Protein AF-A0A8H7AHP0-F1 (afdb_monomer)

Sequence (103 aa):
MYRTYPNIGGSVLLPLSPDNNYEPEVVICGGAAYPDLTSPTDPSDCRIKRLDKNSTWESDAMPGGRGMVEGILLPDGIVLWLNGARRGAEGFGNAATHPHSKH

Secondary structure (DSSP, 8-state):
-B-STTSPPEEEEPPP-GGGTT--EEEEE--BSSSSTTPPBP-EEEEEETT-TT---EEEE-SS--EEEEEEE-TTS-EEEEEEESS--TTTTTTSS------

pLDDT: mean 85.7, std 14.98, range [32.12, 95.56]

Solvent-accessible surface area (backbone atoms only — not comparable to full-atom values): 5812 Å² total; per-residue (Å²): 118,33,46,46,86,31,14,22,29,18,61,42,77,51,80,68,38,80,92,62,70,48,57,55,34,40,40,39,34,31,3,13,64,45,80,42,59,82,27,57,30,33,33,42,30,37,34,37,40,78,83,49,94,82,56,59,79,47,75,50,76,46,102,56,31,22,13,59,26,44,53,43,79,43,98,88,68,49,73,50,79,42,83,44,38,62,58,46,43,55,74,69,75,72,82,77,80,71,84,86,77,86,127

Nearest PDB structures (foldseek):
  6oes-assembly1_D  TM=5.532E-01  e=1.038E+00  Mus musculus
  6oet-assembly1_B  TM=4.922E-01  e=2.097E+00  Mus musculus
  6q84-assembly1_C  TM=2.449E-01  e=9.524E+00  Saccharomyces cerevisiae S288C

Organism: NCBI:txid364733

InterPro domains:
  IPR009880 Glyoxal oxidase, N-terminal [PF07250] (3-97)
  IPR037293 Galactose oxidase, central domain superfamily [G3DSA:2.130.10.80] (1-101)

Radius of gyration: 16.24 Å; Cα contacts (8 Å, |Δi|>4): 252; chains: 1; bounding box: 31×44×41 Å

Mean predicted aligned error: 6.96 Å

Foldseek 3Di:
DDQDAWQHWEKDWFDQDVVVPRQTKMKTAKGFPDHDQATFIAQKIWMWRVPDPPIDIDIDGHPAGWTPWYWDQDPVRDIDIDDGDRGGTHCPPVPVDDDDDDD

Structure (mmCIF, N/CA/C/O backbone):
data_AF-A0A8H7AHP0-F1
#
_entry.id  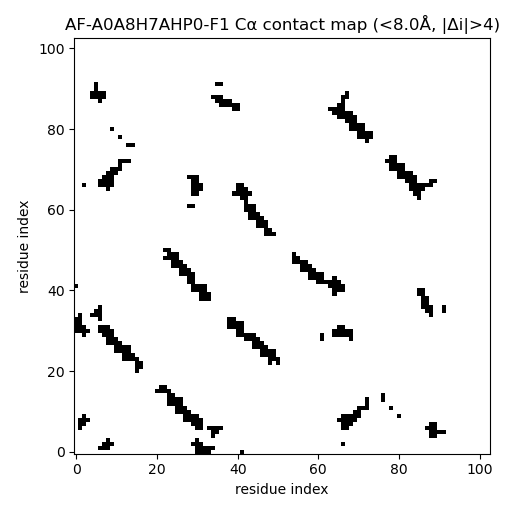 AF-A0A8H7AHP0-F1
#
loop_
_atom_site.group_PDB
_atom_site.id
_atom_site.type_symbol
_atom_site.label_atom_id
_atom_site.label_alt_id
_atom_site.label_comp_id
_atom_site.label_asym_id
_atom_site.label_entity_id
_atom_site.label_seq_id
_atom_site.pdbx_PDB_ins_code
_atom_site.Cartn_x
_atom_site.Cartn_y
_atom_site.Cartn_z
_atom_site.occupancy
_atom_site.B_iso_or_equiv
_atom_site.auth_seq_id
_atom_site.auth_comp_id
_atom_site.auth_asym_id
_atom_site.auth_atom_id
_atom_site.pdbx_PDB_model_num
ATOM 1 N N . MET A 1 1 ? 12.843 3.306 -1.665 1.00 74.06 1 MET A N 1
ATOM 2 C CA . MET A 1 1 ? 11.484 3.095 -2.196 1.00 74.06 1 MET A CA 1
ATOM 3 C C . MET A 1 1 ? 10.829 4.459 -2.332 1.00 74.06 1 MET A C 1
ATOM 5 O O . MET A 1 1 ? 10.792 5.194 -1.351 1.00 74.06 1 MET A O 1
ATOM 9 N N . TYR A 1 2 ? 10.391 4.816 -3.533 1.00 86.88 2 TYR A N 1
ATOM 10 C CA . TYR A 1 2 ? 9.638 6.029 -3.837 1.00 86.88 2 TYR A CA 1
ATOM 11 C C . TYR A 1 2 ? 8.189 5.627 -4.077 1.00 86.88 2 TYR A C 1
ATOM 13 O O . TYR A 1 2 ? 7.911 4.770 -4.910 1.00 86.88 2 TYR A O 1
ATOM 21 N N . ARG A 1 3 ? 7.284 6.227 -3.307 1.00 89.00 3 ARG A N 1
ATOM 22 C CA . ARG A 1 3 ? 5.836 5.97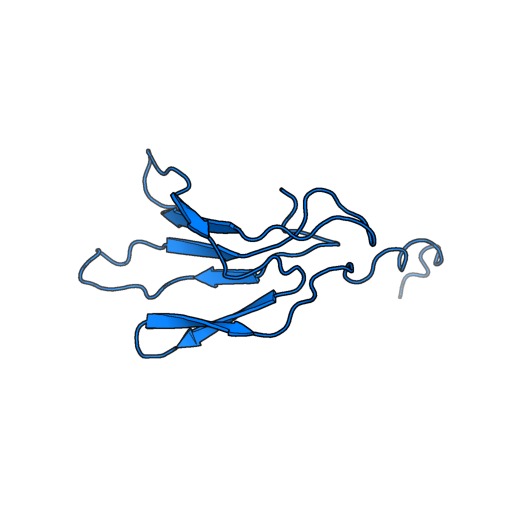1 -3.377 1.00 89.00 3 ARG A CA 1
ATOM 23 C C . ARG A 1 3 ? 5.037 7.248 -3.607 1.00 89.00 3 ARG A C 1
ATOM 25 O O . ARG A 1 3 ? 3.824 7.267 -3.455 1.00 89.00 3 ARG A O 1
ATOM 32 N N . THR A 1 4 ? 5.736 8.323 -3.935 1.00 87.69 4 THR A N 1
ATOM 33 C CA . THR A 1 4 ? 5.196 9.638 -4.264 1.00 87.69 4 THR A CA 1
ATOM 34 C C . THR A 1 4 ? 5.542 9.959 -5.714 1.00 87.69 4 THR A C 1
ATOM 36 O O . THR A 1 4 ? 6.214 9.168 -6.383 1.00 87.69 4 THR A O 1
ATOM 39 N N . TYR A 1 5 ? 5.071 11.105 -6.210 1.00 86.31 5 TYR A N 1
ATOM 40 C CA . TYR A 1 5 ? 5.343 11.545 -7.576 1.00 86.31 5 TYR A CA 1
ATOM 41 C C . TYR A 1 5 ? 6.820 11.329 -7.969 1.00 86.31 5 TYR A C 1
ATOM 43 O O . TYR A 1 5 ? 7.719 11.702 -7.205 1.00 86.31 5 TYR A O 1
ATOM 51 N N . PRO A 1 6 ? 7.086 10.764 -9.157 1.00 87.62 6 PRO A N 1
ATOM 52 C CA . PRO A 1 6 ? 6.138 10.408 -10.218 1.00 87.62 6 PRO A CA 1
ATOM 53 C C . PRO A 1 6 ? 5.722 8.922 -10.193 1.00 87.62 6 PRO A C 1
ATOM 55 O O . PRO A 1 6 ? 4.796 8.523 -10.889 1.00 87.62 6 PRO A O 1
ATOM 58 N N . ASN A 1 7 ? 6.392 8.076 -9.407 1.00 90.94 7 ASN A N 1
ATOM 59 C CA . ASN A 1 7 ? 6.092 6.649 -9.293 1.00 90.94 7 ASN A CA 1
ATOM 60 C C . ASN A 1 7 ? 5.308 6.404 -7.999 1.00 90.94 7 ASN A C 1
ATOM 62 O O . ASN A 1 7 ? 5.843 5.894 -7.013 1.00 90.94 7 ASN A O 1
ATOM 66 N N . ILE A 1 8 ? 4.045 6.824 -7.994 1.00 89.94 8 ILE A N 1
ATOM 67 C CA . ILE A 1 8 ? 3.199 6.760 -6.803 1.00 89.94 8 ILE A CA 1
ATOM 68 C C . ILE A 1 8 ? 2.892 5.306 -6.404 1.00 89.94 8 ILE A C 1
ATOM 70 O O . ILE A 1 8 ? 2.758 4.425 -7.259 1.00 89.94 8 ILE A O 1
ATOM 74 N N . GLY A 1 9 ? 2.796 5.055 -5.101 1.00 92.75 9 GLY A N 1
ATOM 75 C CA . GLY A 1 9 ? 2.190 3.848 -4.540 1.00 92.75 9 GLY A CA 1
ATOM 76 C C . GLY A 1 9 ? 0.765 4.143 -4.071 1.00 92.75 9 GLY A C 1
ATOM 77 O O . GLY A 1 9 ? 0.450 5.279 -3.722 1.00 92.75 9 GLY A O 1
ATOM 78 N N . GLY A 1 10 ? -0.096 3.133 -4.046 1.00 93.75 10 GLY A N 1
ATOM 79 C CA . GLY A 1 10 ? -1.462 3.278 -3.545 1.00 93.75 10 GLY A CA 1
ATOM 80 C C . GLY A 1 10 ? -1.483 3.271 -2.022 1.00 93.75 10 GLY A C 1
ATOM 81 O O . GLY A 1 10 ? -0.715 2.534 -1.410 1.00 93.75 10 GLY A O 1
ATOM 82 N N . SER A 1 11 ? -2.358 4.060 -1.400 1.00 94.44 11 SER A N 1
ATOM 83 C CA . SER A 1 11 ? -2.525 4.076 0.055 1.00 94.44 11 SER A CA 1
ATOM 84 C C . SER A 1 11 ? -3.989 3.981 0.463 1.00 94.44 11 SER A C 1
ATOM 86 O O . SER A 1 11 ? -4.870 4.511 -0.211 1.00 94.44 11 SER A O 1
ATOM 88 N N . VAL A 1 12 ? -4.248 3.286 1.571 1.00 95.56 12 VAL A N 1
ATOM 89 C CA . VAL A 1 12 ? -5.590 3.104 2.134 1.00 95.56 12 VAL A CA 1
ATOM 90 C C . VAL A 1 12 ? -5.513 3.195 3.657 1.00 95.56 12 VAL A C 1
ATOM 92 O O . VAL A 1 12 ? -4.607 2.642 4.279 1.00 95.56 12 VAL A O 1
ATOM 95 N N . LEU A 1 13 ? -6.470 3.900 4.264 1.00 95.19 13 LEU A N 1
ATOM 96 C CA . LEU A 1 13 ? -6.726 3.825 5.702 1.00 95.19 13 LEU A CA 1
ATOM 97 C C . LEU A 1 13 ? -7.599 2.595 5.965 1.00 95.19 13 LEU A C 1
ATOM 99 O O . LEU A 1 13 ? -8.682 2.484 5.392 1.00 95.19 13 LEU A O 1
ATOM 103 N N . LEU A 1 14 ? -7.126 1.677 6.803 1.00 93.75 14 LEU A N 1
ATOM 104 C CA . LEU A 1 14 ? -7.854 0.460 7.154 1.00 93.75 14 LEU A CA 1
ATOM 105 C C . LEU A 1 14 ? -9.050 0.756 8.078 1.00 93.75 14 LEU A C 1
ATOM 107 O O . LEU A 1 14 ? -9.101 1.830 8.689 1.00 93.75 14 LEU A O 1
ATOM 111 N N . PRO A 1 15 ? -10.029 -0.168 8.181 1.00 93.44 15 PRO A N 1
ATOM 112 C CA . PRO A 1 15 ? -11.219 0.041 8.993 1.00 93.44 15 PRO A CA 1
ATOM 113 C C . PRO A 1 15 ? -10.876 0.379 10.443 1.00 93.44 15 PRO A C 1
ATOM 115 O O . PRO A 1 15 ? -10.084 -0.307 11.089 1.00 93.44 15 PRO A O 1
ATOM 118 N N . LEU A 1 16 ? -11.529 1.410 10.973 1.00 92.94 16 LEU A N 1
ATOM 119 C CA . LEU A 1 16 ? -11.461 1.727 12.393 1.00 92.94 16 LEU A CA 1
ATOM 120 C C . LEU A 1 16 ? -12.492 0.864 13.124 1.00 92.94 16 LEU A C 1
ATOM 122 O O . LEU A 1 16 ? -13.685 0.958 12.831 1.00 92.94 16 LEU A O 1
ATOM 126 N N . SER A 1 17 ? -12.040 0.036 14.066 1.00 90.12 17 SER A N 1
ATOM 127 C CA . SER A 1 17 ? -12.911 -0.861 14.828 1.00 90.12 17 SER A CA 1
ATOM 128 C C . SER A 1 17 ? -12.936 -0.479 16.312 1.00 90.12 17 SER A C 1
ATOM 130 O O . SER A 1 17 ? -11.900 -0.134 16.877 1.00 90.12 17 SER A O 1
ATOM 132 N N . PRO A 1 18 ? -14.077 -0.580 17.014 1.00 92.56 18 PRO A N 1
ATOM 133 C CA . PRO A 1 18 ? -14.073 -0.502 18.474 1.00 92.56 18 PRO A CA 1
ATOM 134 C C . PRO A 1 18 ? -13.190 -1.584 19.122 1.00 92.56 18 PRO A C 1
ATOM 136 O O . PRO A 1 18 ? -12.632 -1.336 20.189 1.00 92.56 18 PRO A O 1
ATOM 139 N N . ASP A 1 19 ? -12.999 -2.737 18.471 1.00 92.12 19 ASP A N 1
ATOM 140 C CA . ASP A 1 19 ? -12.213 -3.860 19.008 1.00 92.12 19 ASP A CA 1
ATOM 141 C C . ASP A 1 19 ? -10.724 -3.524 19.170 1.00 92.12 19 ASP A C 1
ATOM 143 O O . ASP A 1 19 ? -10.054 -4.065 20.048 1.00 92.12 19 ASP A O 1
ATOM 147 N N . ASN A 1 20 ? -10.205 -2.610 18.342 1.00 88.44 20 ASN A N 1
ATOM 148 C CA . ASN A 1 20 ? -8.835 -2.101 18.427 1.00 88.44 20 ASN A CA 1
ATOM 149 C C . ASN A 1 20 ? -8.779 -0.646 18.917 1.00 88.44 20 ASN A C 1
ATOM 151 O O . ASN A 1 20 ? -7.798 0.052 18.665 1.00 88.44 20 ASN A O 1
ATOM 155 N N . ASN A 1 21 ? -9.828 -0.180 19.606 1.00 92.31 21 ASN A N 1
ATOM 156 C CA . ASN A 1 21 ? -9.940 1.193 20.100 1.00 92.31 21 ASN A CA 1
ATOM 157 C C . ASN A 1 21 ? -9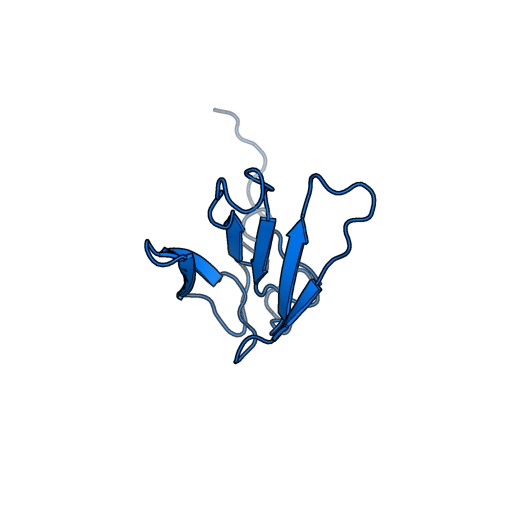.747 2.253 18.993 1.00 92.31 21 ASN A C 1
ATOM 159 O O . ASN A 1 21 ? -9.147 3.304 19.221 1.00 92.31 21 ASN A O 1
ATOM 163 N N . TYR A 1 22 ? -10.254 1.970 17.789 1.00 92.25 22 TYR A N 1
ATOM 164 C CA . TYR A 1 22 ? -10.171 2.834 16.610 1.00 92.25 22 TYR A CA 1
ATOM 165 C C . TYR A 1 22 ? -8.731 3.229 16.242 1.00 92.25 22 TYR A C 1
ATOM 167 O O . TYR A 1 22 ? -8.490 4.334 15.751 1.00 92.25 22 TYR A O 1
ATOM 175 N N . GLU A 1 23 ? -7.761 2.344 16.491 1.00 93.00 23 GLU A N 1
ATOM 176 C CA . GLU A 1 23 ? -6.363 2.568 16.130 1.00 93.00 23 GLU A CA 1
ATOM 177 C C . GLU A 1 23 ? -6.225 2.706 14.599 1.00 93.00 23 GLU A C 1
ATOM 179 O O . GLU A 1 23 ? -6.561 1.768 13.869 1.00 93.00 23 GLU A O 1
ATOM 184 N N . PRO A 1 24 ? -5.746 3.856 14.080 1.00 93.81 24 PRO A N 1
ATOM 185 C CA . PRO A 1 24 ? -5.635 4.073 12.650 1.00 93.81 24 PRO A CA 1
ATOM 186 C C . PRO A 1 24 ? -4.397 3.371 12.106 1.00 93.81 24 PRO A C 1
ATOM 188 O O . PRO A 1 24 ? -3.258 3.640 12.511 1.00 93.81 24 PRO A O 1
ATOM 191 N N . GLU A 1 25 ? -4.635 2.523 11.118 1.00 93.62 25 GLU A N 1
ATOM 192 C CA . GLU A 1 25 ? -3.600 1.807 10.399 1.00 93.62 25 GLU A CA 1
ATOM 193 C C . GLU A 1 25 ? -3.663 2.159 8.915 1.00 93.62 25 GLU A C 1
ATOM 195 O O . GLU A 1 25 ? -4.724 2.115 8.291 1.00 93.62 25 GLU A O 1
ATOM 200 N N . VAL A 1 26 ? -2.521 2.538 8.350 1.00 94.44 26 VAL A N 1
ATOM 201 C CA . VAL A 1 26 ? -2.406 2.893 6.935 1.00 94.44 26 VAL A CA 1
ATOM 202 C C . VAL A 1 26 ? -1.592 1.828 6.234 1.00 94.44 26 VAL A C 1
ATOM 204 O O . VAL A 1 26 ? -0.491 1.502 6.674 1.00 94.44 26 VAL A O 1
ATOM 207 N N . VAL A 1 27 ? -2.125 1.334 5.124 1.00 94.38 27 VAL A N 1
ATOM 208 C CA . VAL A 1 27 ? -1.439 0.434 4.205 1.00 94.38 27 VAL A CA 1
ATOM 209 C C . VAL A 1 27 ? -0.996 1.212 2.973 1.00 94.38 27 VAL A C 1
ATOM 211 O O . VAL A 1 27 ? -1.733 2.062 2.469 1.00 94.38 27 VAL A O 1
ATOM 214 N N . ILE A 1 28 ? 0.223 0.961 2.507 1.00 94.25 28 ILE A N 1
ATOM 215 C CA . ILE A 1 28 ? 0.782 1.570 1.306 1.00 94.25 28 ILE A CA 1
ATOM 216 C C . ILE A 1 28 ? 1.419 0.473 0.453 1.00 94.25 28 ILE A C 1
ATOM 218 O O . ILE A 1 28 ? 2.366 -0.181 0.887 1.00 94.25 28 ILE A O 1
ATOM 222 N N . CYS A 1 29 ? 0.966 0.354 -0.788 1.00 94.31 29 CYS A N 1
ATOM 223 C CA . CYS A 1 29 ? 1.394 -0.663 -1.740 1.00 94.31 29 CYS A CA 1
ATOM 224 C C . CYS A 1 29 ? 2.100 -0.065 -2.946 1.00 94.31 29 CYS A C 1
ATOM 226 O O . CYS A 1 29 ? 1.658 0.935 -3.514 1.00 94.31 29 CYS A O 1
ATOM 228 N N . GLY A 1 30 ? 3.143 -0.746 -3.405 1.00 94.56 30 GLY A N 1
ATOM 229 C CA . GLY A 1 30 ? 3.765 -0.440 -4.681 1.00 94.56 30 GLY A CA 1
ATOM 230 C C . GLY A 1 30 ? 4.486 0.908 -4.720 1.00 94.56 30 GLY A C 1
ATOM 231 O O . GLY A 1 30 ? 4.768 1.528 -3.696 1.00 94.56 30 GLY A O 1
ATOM 232 N N . GLY A 1 31 ? 4.821 1.348 -5.928 1.00 93.94 31 GLY A N 1
ATOM 233 C CA . GLY A 1 31 ? 5.747 2.450 -6.189 1.00 93.94 31 GLY A CA 1
ATOM 234 C C . GLY A 1 31 ? 6.948 1.964 -6.997 1.00 93.94 31 GLY A C 1
ATOM 235 O O . GLY A 1 31 ? 6.850 0.977 -7.733 1.00 93.94 31 GLY A O 1
ATOM 236 N N . ALA A 1 32 ? 8.084 2.650 -6.880 1.00 93.50 32 ALA A N 1
ATOM 237 C CA . ALA A 1 32 ? 9.305 2.289 -7.596 1.00 93.50 32 ALA A CA 1
ATOM 238 C C . ALA A 1 32 ? 10.590 2.538 -6.795 1.00 93.50 32 ALA A C 1
ATOM 240 O O . ALA A 1 32 ? 10.600 3.173 -5.740 1.00 93.50 32 ALA A O 1
ATOM 241 N N . ALA A 1 33 ? 11.715 2.038 -7.302 1.00 92.12 33 ALA A N 1
ATOM 242 C CA . ALA A 1 33 ? 13.007 2.183 -6.633 1.00 92.12 33 ALA A CA 1
ATOM 243 C C . ALA A 1 33 ? 13.517 3.639 -6.598 1.00 92.12 33 ALA A C 1
ATOM 245 O O . ALA A 1 33 ? 14.185 4.023 -5.636 1.00 92.12 33 ALA A O 1
ATOM 246 N N . T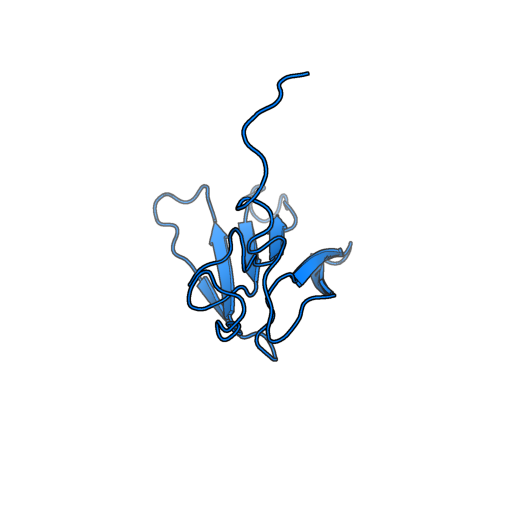YR A 1 34 ? 13.195 4.438 -7.620 1.00 89.88 34 TYR A N 1
ATOM 247 C CA . TYR A 1 34 ? 13.637 5.826 -7.819 1.00 89.88 34 TYR A CA 1
ATOM 248 C C . TYR A 1 34 ? 12.654 6.600 -8.726 1.00 89.88 34 TYR A C 1
ATOM 250 O O . TYR A 1 34 ? 11.916 5.960 -9.467 1.00 89.88 34 TYR A O 1
ATOM 258 N N . PRO A 1 35 ? 12.618 7.947 -8.690 1.00 88.50 35 PRO A N 1
ATOM 259 C CA . PRO A 1 35 ? 11.651 8.741 -9.450 1.00 88.50 35 PRO A CA 1
ATOM 260 C C . PRO A 1 35 ? 12.045 8.845 -10.932 1.00 88.50 35 PRO A C 1
ATOM 262 O O . PRO A 1 35 ? 12.836 9.711 -11.298 1.00 88.50 35 PRO A O 1
ATOM 265 N N . ASP A 1 36 ? 11.520 7.958 -11.779 1.00 87.50 36 ASP A N 1
ATOM 266 C CA . ASP A 1 36 ? 11.799 7.931 -13.221 1.00 87.50 36 ASP A CA 1
ATOM 267 C C . ASP A 1 36 ? 10.827 7.021 -14.004 1.00 87.50 36 ASP A C 1
ATOM 269 O O . ASP A 1 36 ? 10.257 6.066 -13.470 1.00 87.50 36 ASP A O 1
ATOM 273 N N . LEU A 1 37 ? 10.704 7.249 -15.316 1.00 86.69 37 LEU A N 1
ATOM 274 C CA . LEU A 1 37 ? 9.936 6.397 -16.241 1.00 86.69 37 LEU A CA 1
ATOM 275 C C . LEU A 1 37 ? 10.459 4.954 -16.326 1.00 86.69 37 LEU A C 1
ATOM 277 O O . LEU A 1 37 ? 9.692 4.020 -16.577 1.00 86.69 37 LEU A O 1
ATOM 281 N N . THR A 1 38 ? 11.769 4.760 -16.173 1.00 89.81 38 THR A N 1
ATOM 282 C CA . THR A 1 38 ? 12.432 3.456 -16.302 1.00 89.81 38 THR A CA 1
ATOM 283 C C . THR A 1 38 ? 12.573 2.712 -14.986 1.00 89.81 38 THR A C 1
ATOM 285 O O . THR A 1 38 ? 13.053 1.577 -14.994 1.00 89.81 38 THR A O 1
ATOM 288 N N . SER A 1 39 ? 12.151 3.324 -13.877 1.00 90.56 39 SER A N 1
ATOM 289 C CA . SER A 1 39 ? 12.340 2.739 -12.561 1.00 90.56 39 SER A CA 1
ATOM 290 C C . SER A 1 39 ? 11.613 1.399 -12.432 1.00 90.56 39 SER A C 1
ATOM 292 O O . SER A 1 39 ? 10.445 1.292 -12.827 1.00 90.56 39 SER A O 1
ATOM 294 N N . PRO A 1 40 ? 12.278 0.357 -11.902 1.00 93.19 40 PRO A N 1
ATOM 295 C CA . PRO A 1 40 ? 11.608 -0.894 -11.612 1.00 93.19 40 PRO A CA 1
ATOM 296 C C . PRO A 1 40 ? 10.568 -0.666 -10.517 1.00 93.19 40 PRO A C 1
ATOM 298 O O . PRO A 1 40 ? 10.846 -0.056 -9.480 1.00 93.19 40 PRO A O 1
ATOM 301 N N . THR A 1 41 ? 9.365 -1.176 -10.756 1.00 93.44 41 THR A N 1
ATOM 302 C CA . THR A 1 41 ? 8.285 -1.134 -9.774 1.00 93.44 41 THR A CA 1
ATOM 303 C C . THR A 1 41 ? 8.552 -2.092 -8.633 1.00 93.44 41 THR A C 1
ATOM 305 O O . THR A 1 41 ? 9.040 -3.202 -8.856 1.00 93.44 41 THR A O 1
ATOM 308 N N . ASP A 1 42 ? 8.163 -1.697 -7.434 1.00 92.38 42 ASP A N 1
ATOM 309 C CA . ASP A 1 42 ? 8.444 -2.448 -6.219 1.00 92.38 42 ASP A CA 1
ATOM 310 C C . ASP A 1 42 ? 7.201 -3.269 -5.798 1.00 92.38 42 ASP A C 1
ATOM 312 O O . ASP A 1 42 ? 6.090 -2.734 -5.775 1.00 92.38 42 ASP A O 1
ATOM 316 N N . PRO A 1 43 ? 7.347 -4.586 -5.555 1.00 93.06 43 PRO A N 1
ATOM 317 C CA . PRO A 1 43 ? 6.267 -5.486 -5.160 1.00 93.06 43 PRO A CA 1
ATOM 318 C C . PRO A 1 43 ? 6.019 -5.513 -3.643 1.00 93.06 43 PRO A C 1
ATOM 320 O O . PRO A 1 43 ? 5.629 -6.555 -3.129 1.00 93.06 43 PRO A O 1
ATOM 323 N N . SER A 1 44 ? 6.267 -4.432 -2.906 1.00 92.62 44 SER A N 1
ATOM 324 C CA . SER A 1 44 ? 6.023 -4.392 -1.460 1.00 92.62 44 SER A CA 1
ATOM 325 C C . SER A 1 44 ? 4.688 -3.757 -1.089 1.00 92.62 44 SER A C 1
ATOM 327 O O . SER A 1 44 ? 4.250 -2.759 -1.668 1.00 92.62 44 SER A O 1
ATOM 329 N N . ASP A 1 45 ? 4.090 -4.330 -0.058 1.00 92.44 45 ASP A N 1
ATOM 330 C CA . ASP A 1 45 ? 3.042 -3.743 0.758 1.00 92.44 45 ASP A CA 1
ATOM 331 C C . ASP A 1 45 ? 3.677 -3.338 2.100 1.00 92.44 45 ASP A C 1
ATOM 333 O O . ASP A 1 45 ? 4.500 -4.075 2.641 1.00 92.44 45 ASP A O 1
ATOM 337 N N . CYS A 1 46 ? 3.392 -2.146 2.622 1.00 92.62 46 CYS A N 1
ATOM 338 C CA . CYS A 1 46 ? 3.833 -1.759 3.960 1.00 92.62 46 CYS A CA 1
ATOM 339 C C . CYS A 1 46 ? 2.720 -1.095 4.762 1.00 92.62 46 CYS A C 1
ATOM 341 O O . CYS A 1 46 ? 2.043 -0.193 4.269 1.00 92.62 46 CYS A O 1
ATOM 343 N N . ARG A 1 47 ? 2.609 -1.479 6.031 1.00 93.38 47 ARG A N 1
ATOM 344 C CA . ARG A 1 47 ? 1.591 -1.028 6.978 1.00 93.38 47 ARG A CA 1
ATOM 345 C C . ARG A 1 47 ? 2.221 -0.309 8.162 1.00 93.38 47 ARG A C 1
ATOM 347 O O . ARG A 1 47 ? 3.343 -0.623 8.563 1.00 93.38 47 ARG A O 1
ATOM 354 N N . ILE A 1 48 ? 1.512 0.676 8.704 1.00 94.38 48 ILE A N 1
ATOM 355 C CA . ILE A 1 48 ? 1.952 1.435 9.877 1.00 94.38 48 ILE A CA 1
ATOM 356 C C . ILE A 1 48 ? 0.768 1.864 10.749 1.00 94.38 48 ILE A C 1
ATOM 358 O O . ILE A 1 48 ? -0.258 2.326 10.244 1.00 94.38 48 ILE A O 1
ATOM 362 N N . LYS A 1 49 ? 0.951 1.786 12.070 1.00 93.56 49 LYS A N 1
ATOM 363 C CA . LYS A 1 49 ? -0.006 2.227 13.094 1.00 93.56 49 LYS A CA 1
ATOM 364 C C . LYS A 1 49 ? 0.405 3.578 13.664 1.00 93.56 49 LYS A C 1
ATOM 366 O O . LYS A 1 49 ? 1.236 3.674 14.559 1.00 93.56 49 LYS A O 1
ATOM 371 N N . ARG A 1 50 ? -0.156 4.669 13.142 1.00 80.56 50 ARG A N 1
ATOM 372 C CA . ARG A 1 50 ? 0.431 6.007 13.356 1.00 80.56 50 ARG A CA 1
ATOM 373 C C . ARG A 1 50 ? 0.378 6.516 14.805 1.00 80.56 50 ARG A C 1
ATOM 375 O O . ARG A 1 50 ? 1.157 7.406 15.144 1.00 80.56 50 ARG A O 1
ATOM 382 N N . LEU A 1 51 ? -0.536 6.004 15.629 1.00 86.12 51 LEU A N 1
ATOM 383 C CA . LEU A 1 51 ? -0.723 6.473 17.008 1.00 86.12 51 LEU A CA 1
ATOM 384 C C . LEU A 1 51 ? 0.140 5.736 18.040 1.00 86.12 51 LEU A C 1
ATOM 386 O O . LEU A 1 51 ? 0.264 6.224 19.165 1.00 86.12 51 LEU A O 1
ATOM 390 N N . ASP A 1 52 ? 0.771 4.619 17.674 1.00 86.38 52 ASP A N 1
ATOM 391 C CA . ASP A 1 52 ? 1.700 3.928 18.564 1.00 86.38 52 ASP A CA 1
ATOM 392 C C . ASP A 1 52 ? 3.040 4.684 18.629 1.00 86.38 52 ASP A C 1
ATOM 394 O O . ASP A 1 52 ? 3.663 5.004 17.612 1.00 86.38 52 ASP A O 1
ATOM 398 N N . LYS A 1 53 ? 3.513 4.958 19.851 1.00 85.06 53 LYS A N 1
ATOM 399 C CA . LYS A 1 53 ? 4.814 5.597 20.105 1.00 85.06 53 LYS A CA 1
ATOM 400 C C . LYS A 1 53 ? 5.991 4.744 19.630 1.00 85.06 53 LYS A C 1
ATOM 402 O O . LYS A 1 53 ? 7.047 5.302 19.347 1.00 85.06 53 LYS A O 1
ATOM 407 N N . ASN A 1 54 ? 5.804 3.429 19.538 1.00 89.62 54 ASN A N 1
ATOM 408 C CA . ASN A 1 54 ? 6.805 2.470 19.080 1.00 89.62 54 ASN A CA 1
ATOM 409 C C . ASN A 1 54 ? 6.469 1.899 17.695 1.00 89.62 54 ASN A C 1
ATOM 411 O O . ASN A 1 54 ? 6.948 0.822 17.348 1.00 89.62 54 ASN A O 1
ATOM 415 N N . SER A 1 55 ? 5.648 2.600 16.905 1.00 89.69 55 SER A N 1
ATOM 416 C CA . SER A 1 55 ? 5.222 2.104 15.599 1.00 89.69 55 SER A CA 1
ATOM 417 C C . SER A 1 55 ? 6.409 1.807 14.683 1.00 89.69 55 SER A C 1
ATOM 419 O O . SER A 1 55 ? 7.229 2.678 14.383 1.00 89.69 55 SER A O 1
ATOM 421 N N . THR A 1 56 ? 6.436 0.583 14.167 1.00 92.75 56 THR A N 1
ATOM 422 C CA . THR A 1 56 ? 7.320 0.160 13.081 1.00 92.75 56 THR A CA 1
ATOM 423 C C . THR A 1 56 ? 6.529 -0.025 11.795 1.00 92.75 56 THR A C 1
ATOM 425 O O . THR A 1 56 ? 5.307 -0.162 11.817 1.00 92.75 56 THR A O 1
ATOM 428 N N . TRP A 1 57 ? 7.236 -0.024 10.668 1.00 91.50 57 TRP A N 1
ATOM 429 C CA . TRP A 1 57 ? 6.657 -0.454 9.403 1.00 91.50 57 TRP A CA 1
ATOM 430 C C . TRP A 1 57 ? 6.643 -1.977 9.356 1.00 91.50 57 TRP A C 1
ATOM 432 O O . TRP A 1 57 ? 7.682 -2.609 9.543 1.00 91.50 57 TRP A O 1
ATOM 442 N N . GLU A 1 58 ? 5.479 -2.545 9.084 1.00 92.62 58 GLU A N 1
ATOM 443 C CA . GLU A 1 58 ? 5.326 -3.961 8.768 1.00 92.62 58 GLU A CA 1
ATOM 444 C C . GLU A 1 58 ? 5.283 -4.106 7.253 1.00 92.62 58 GLU A C 1
ATOM 446 O O . GLU A 1 58 ? 4.581 -3.351 6.588 1.00 92.62 58 GLU A O 1
ATOM 451 N N . SER A 1 59 ? 6.058 -5.029 6.692 1.00 89.62 59 SER A N 1
ATOM 452 C CA . SER A 1 59 ? 6.161 -5.212 5.244 1.00 89.62 59 SER A CA 1
ATOM 453 C C . SER A 1 59 ? 5.646 -6.580 4.822 1.00 89.62 59 SER A C 1
ATOM 455 O O . SER A 1 59 ? 6.054 -7.586 5.399 1.00 89.62 59 SER A O 1
AT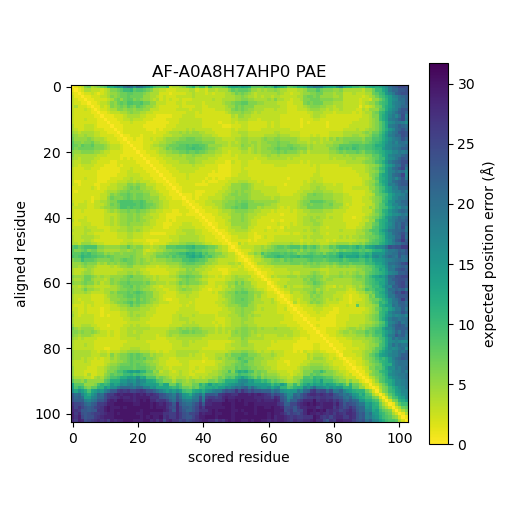OM 457 N N . ASP A 1 60 ? 4.841 -6.604 3.769 1.00 89.81 60 ASP A N 1
ATOM 458 C CA . ASP A 1 60 ? 4.377 -7.800 3.074 1.00 89.81 60 ASP A CA 1
ATOM 459 C C . ASP A 1 60 ? 4.661 -7.674 1.562 1.00 89.81 60 ASP A C 1
ATOM 461 O O . ASP A 1 60 ? 5.221 -6.676 1.091 1.00 89.81 60 ASP A O 1
ATOM 465 N N . ALA A 1 61 ? 4.328 -8.702 0.786 1.00 89.31 61 ALA A N 1
ATOM 466 C CA . ALA A 1 61 ? 4.593 -8.775 -0.641 1.00 89.31 61 ALA A CA 1
ATOM 467 C C . ALA A 1 61 ? 3.306 -8.768 -1.474 1.00 89.31 61 ALA A C 1
ATOM 469 O O . ALA A 1 61 ? 2.365 -9.528 -1.256 1.00 89.31 61 ALA A O 1
AT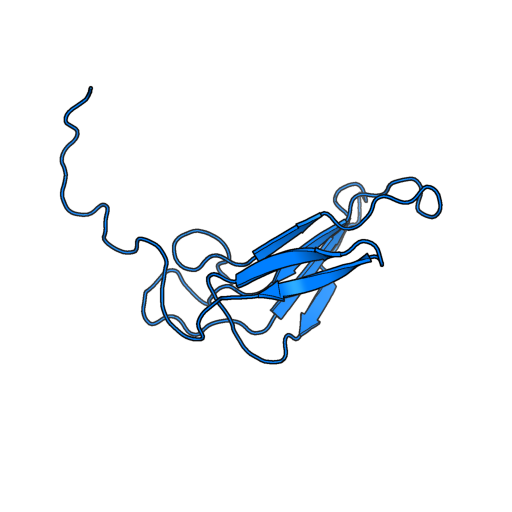OM 470 N N . MET A 1 62 ? 3.316 -7.965 -2.532 1.00 88.62 62 MET A N 1
ATOM 471 C CA . MET A 1 62 ? 2.352 -8.064 -3.616 1.00 88.62 62 MET A CA 1
ATOM 472 C C . MET A 1 62 ? 2.755 -9.184 -4.593 1.00 88.62 62 MET A C 1
ATOM 474 O O . MET A 1 62 ? 3.945 -9.424 -4.804 1.00 88.62 62 MET A O 1
ATOM 478 N N . PRO A 1 63 ? 1.796 -9.780 -5.331 1.00 88.12 63 PRO A N 1
ATOM 479 C CA . PRO A 1 63 ? 2.096 -10.753 -6.391 1.00 88.12 63 PRO A CA 1
ATOM 480 C C . PRO A 1 63 ? 3.008 -10.225 -7.515 1.00 88.12 63 PRO A C 1
ATOM 482 O O . PRO A 1 63 ? 3.548 -10.999 -8.301 1.00 88.12 63 PRO A O 1
ATOM 485 N N . GLY A 1 64 ? 3.159 -8.903 -7.631 1.00 90.31 64 GLY A N 1
ATOM 486 C CA . GLY A 1 64 ? 4.043 -8.262 -8.595 1.00 90.31 64 GLY A CA 1
ATOM 487 C C . GLY A 1 64 ? 4.128 -6.756 -8.377 1.00 90.31 64 GLY A C 1
ATOM 488 O O . GLY A 1 64 ? 3.205 -6.147 -7.832 1.00 90.31 64 GLY A O 1
ATOM 489 N N . GLY A 1 65 ? 5.241 -6.169 -8.823 1.00 91.00 65 GLY A N 1
ATOM 490 C CA . GLY A 1 65 ? 5.510 -4.742 -8.677 1.00 91.00 65 GLY A CA 1
ATOM 491 C C . GLY A 1 65 ? 4.543 -3.909 -9.504 1.00 91.00 65 GLY A C 1
ATOM 492 O O . GLY A 1 65 ? 4.325 -4.191 -10.687 1.00 91.00 65 GLY A O 1
ATOM 493 N N . ARG A 1 66 ? 3.955 -2.897 -8.868 1.00 91.88 66 ARG A N 1
ATOM 494 C CA . ARG A 1 66 ? 3.028 -1.955 -9.495 1.00 91.88 66 ARG A CA 1
ATOM 495 C C . ARG A 1 66 ? 3.311 -0.549 -8.984 1.00 91.88 66 ARG A C 1
ATOM 497 O O . ARG A 1 66 ? 3.347 -0.333 -7.781 1.00 91.88 66 ARG A O 1
ATOM 504 N N . GLY A 1 67 ? 3.506 0.398 -9.891 1.00 90.12 67 GLY A N 1
ATOM 505 C CA . GLY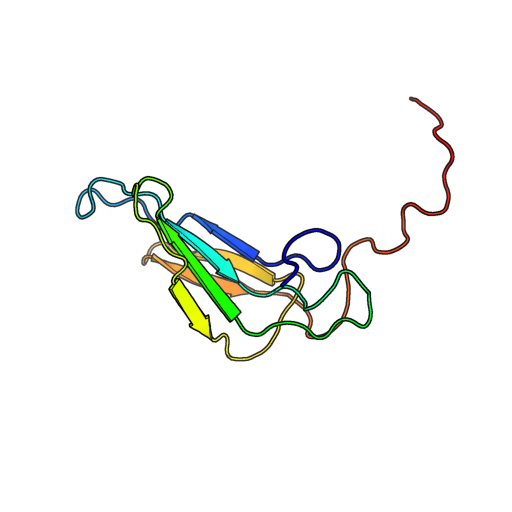 A 1 67 ? 3.349 1.824 -9.595 1.00 90.12 67 GLY A CA 1
ATOM 506 C C . GLY A 1 67 ? 1.966 2.285 -10.044 1.00 90.12 67 GLY A C 1
ATOM 507 O O . GLY A 1 67 ? 1.353 1.609 -10.873 1.00 90.12 67 GLY A O 1
ATOM 508 N N . MET A 1 68 ? 1.494 3.430 -9.546 1.00 91.12 68 MET A N 1
ATOM 509 C CA . MET A 1 68 ? 0.208 4.032 -9.949 1.00 91.12 68 MET A CA 1
ATOM 510 C C . MET A 1 68 ? -0.980 3.111 -9.630 1.00 91.12 68 MET A C 1
ATOM 512 O O . MET A 1 68 ? -1.954 3.024 -10.377 1.00 91.12 68 MET A O 1
ATOM 516 N N . VAL A 1 69 ? -0.829 2.329 -8.557 1.00 92.00 69 VAL A N 1
ATOM 517 C CA . VAL A 1 69 ? -1.831 1.375 -8.078 1.00 92.00 69 VAL A CA 1
ATOM 518 C C . VAL A 1 69 ? -2.853 2.102 -7.214 1.00 92.00 69 VAL A C 1
ATOM 520 O O . VAL A 1 69 ? -2.502 2.988 -6.438 1.00 92.00 69 VAL A O 1
ATOM 523 N N . GLU A 1 70 ? -4.114 1.708 -7.330 1.00 92.25 70 GLU A N 1
ATOM 524 C CA . GLU A 1 70 ? -5.225 2.279 -6.577 1.00 92.25 70 GLU A CA 1
ATOM 525 C C . GLU A 1 70 ? -5.792 1.229 -5.623 1.00 92.25 70 GLU A C 1
ATOM 527 O O . GLU A 1 70 ? -5.946 0.065 -5.994 1.00 92.25 70 GLU A O 1
ATOM 532 N N . GLY A 1 71 ? -6.072 1.624 -4.383 1.00 93.25 71 GLY A N 1
ATOM 533 C CA . GLY A 1 71 ? -6.639 0.744 -3.366 1.00 93.25 71 GLY A CA 1
ATOM 534 C C . GLY A 1 71 ? -8.059 1.154 -3.012 1.00 93.25 71 GLY A C 1
ATOM 535 O O . GLY A 1 71 ? -8.313 2.323 -2.729 1.00 93.25 71 GLY A O 1
ATOM 536 N N . ILE A 1 72 ? -8.973 0.187 -2.987 1.00 95.00 72 ILE A N 1
ATOM 537 C CA . ILE A 1 72 ? -10.351 0.376 -2.530 1.00 95.00 72 ILE A CA 1
ATOM 538 C C . ILE A 1 72 ? -10.574 -0.501 -1.303 1.00 95.00 72 ILE A C 1
ATOM 540 O O . ILE A 1 72 ? -10.396 -1.718 -1.365 1.00 95.00 72 ILE A O 1
ATOM 544 N N . LEU A 1 73 ? -10.981 0.114 -0.193 1.00 95.12 73 LEU A N 1
ATOM 545 C CA . LEU A 1 73 ? -11.406 -0.613 0.998 1.00 95.12 73 LEU A CA 1
ATOM 546 C C . LEU A 1 73 ? -12.821 -1.162 0.795 1.00 95.12 73 LEU A C 1
ATOM 548 O O . LEU A 1 73 ? -13.759 -0.401 0.550 1.00 95.12 73 LEU A O 1
ATOM 552 N N . LEU A 1 74 ? -12.970 -2.478 0.905 1.00 95.00 74 LEU A N 1
ATOM 553 C CA . LEU A 1 74 ? -14.250 -3.166 0.797 1.00 95.00 74 LEU A CA 1
ATOM 554 C C . LEU A 1 74 ? -14.965 -3.245 2.162 1.00 95.00 74 LEU A C 1
ATOM 556 O O . LEU A 1 74 ? -14.318 -3.148 3.208 1.00 95.00 74 LEU A O 1
ATOM 560 N N . PRO A 1 75 ? -16.300 -3.448 2.185 1.00 91.88 75 PRO A N 1
ATOM 561 C CA . PRO A 1 75 ? -17.074 -3.522 3.430 1.00 91.88 75 PRO A CA 1
ATOM 562 C C . PRO A 1 75 ? -16.689 -4.671 4.372 1.00 91.88 75 PRO A C 1
ATOM 564 O O . PRO A 1 75 ? -16.991 -4.611 5.560 1.00 91.88 75 PRO A O 1
ATOM 567 N N . ASP A 1 76 ? -16.050 -5.717 3.852 1.00 91.50 76 ASP A N 1
ATOM 568 C CA . ASP A 1 76 ? -15.541 -6.860 4.617 1.00 91.50 76 ASP A CA 1
ATOM 569 C C . ASP A 1 76 ? -14.138 -6.616 5.209 1.00 91.50 76 ASP A C 1
ATOM 571 O O . ASP A 1 76 ? -13.583 -7.493 5.868 1.00 91.50 76 ASP A O 1
ATOM 575 N N . GLY A 1 77 ? -13.568 -5.425 4.999 1.00 89.75 77 GLY A N 1
ATOM 576 C CA . GLY A 1 77 ? -12.249 -5.038 5.496 1.00 89.75 77 GLY A CA 1
ATOM 577 C C . GLY A 1 77 ? -11.086 -5.445 4.590 1.00 89.75 77 GLY A C 1
ATOM 578 O O . GLY A 1 77 ? -9.935 -5.163 4.927 1.00 89.75 77 GLY A O 1
ATOM 579 N N . ILE A 1 78 ? -11.355 -6.065 3.438 1.00 91.38 78 ILE A N 1
ATOM 580 C CA . ILE A 1 78 ? -10.328 -6.398 2.447 1.00 91.38 78 ILE A CA 1
ATOM 581 C C . ILE A 1 78 ? -9.993 -5.155 1.616 1.00 91.38 78 ILE A C 1
ATOM 583 O O . ILE A 1 78 ? -10.872 -4.387 1.228 1.00 91.38 78 ILE A O 1
ATOM 587 N N . VAL A 1 79 ? -8.710 -4.965 1.296 1.00 93.19 79 VAL A N 1
ATOM 588 C CA . VAL A 1 79 ? -8.281 -3.934 0.343 1.00 93.19 79 VAL A CA 1
ATOM 589 C C . VAL A 1 79 ? -8.115 -4.551 -1.039 1.00 93.19 79 VAL A C 1
ATOM 591 O O . VAL A 1 79 ? -7.288 -5.438 -1.252 1.00 93.19 79 VAL A O 1
ATOM 594 N N . LEU A 1 80 ? -8.899 -4.059 -1.994 1.00 92.69 80 LEU A N 1
ATOM 595 C CA . LEU A 1 80 ? -8.791 -4.423 -3.396 1.00 92.69 80 LEU A CA 1
ATOM 596 C C . LEU A 1 80 ? -7.831 -3.464 -4.106 1.00 92.69 80 LEU A C 1
ATOM 598 O O . LEU A 1 80 ? -8.133 -2.284 -4.274 1.00 92.69 80 LEU A O 1
ATOM 602 N N . TRP A 1 81 ? -6.689 -3.988 -4.550 1.00 92.06 81 TRP A N 1
ATOM 603 C CA . TRP A 1 81 ? -5.705 -3.246 -5.339 1.00 92.06 81 TRP A CA 1
ATOM 604 C C . TRP A 1 81 ? -5.985 -3.390 -6.839 1.00 92.06 81 TRP A C 1
ATOM 606 O O . TRP A 1 81 ? -5.876 -4.486 -7.398 1.00 92.06 81 TRP A O 1
ATOM 616 N N . LEU A 1 82 ? -6.320 -2.281 -7.493 1.00 91.50 82 LEU A N 1
ATOM 617 C CA . LEU A 1 82 ? -6.633 -2.187 -8.918 1.00 91.50 82 LEU A CA 1
ATOM 618 C C . LEU A 1 82 ? -5.629 -1.295 -9.648 1.00 91.50 82 LEU A C 1
ATOM 620 O O . LEU A 1 82 ? -4.834 -0.575 -9.042 1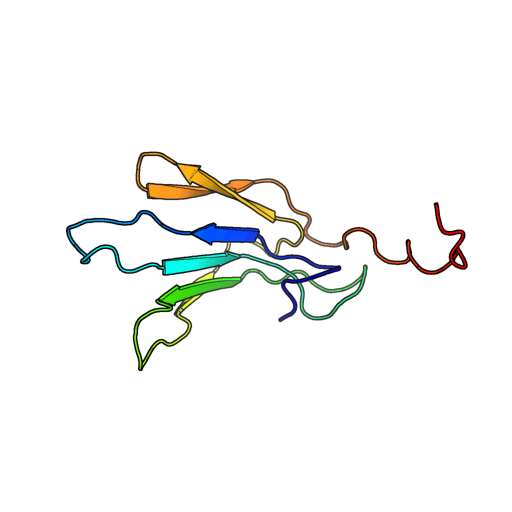.00 91.50 82 LEU A O 1
ATOM 624 N N . ASN A 1 83 ? -5.701 -1.328 -10.979 1.00 89.75 83 ASN A N 1
ATOM 625 C CA . ASN A 1 83 ? -4.872 -0.516 -11.863 1.00 89.75 83 ASN A CA 1
ATOM 626 C C . ASN A 1 83 ? -3.363 -0.754 -11.642 1.00 89.75 83 ASN A C 1
ATOM 628 O O . ASN A 1 83 ? -2.916 -1.838 -11.244 1.00 89.75 83 ASN A O 1
ATOM 632 N N . GLY A 1 84 ? -2.576 0.263 -11.976 1.00 90.06 84 GLY A N 1
ATOM 633 C CA . GLY A 1 84 ? -1.129 0.248 -11.922 1.00 90.06 84 GLY A CA 1
ATOM 634 C C . GLY A 1 84 ? -0.455 -0.414 -13.120 1.00 90.06 84 GLY A C 1
ATOM 635 O O . GLY A 1 84 ? -1.028 -1.206 -13.869 1.00 90.06 84 GLY A O 1
ATOM 636 N N . ALA A 1 85 ? 0.818 -0.075 -13.286 1.00 89.94 85 ALA A N 1
ATOM 637 C CA . ALA A 1 85 ? 1.680 -0.622 -14.324 1.00 89.94 85 ALA A CA 1
ATOM 638 C C . ALA A 1 85 ? 2.970 -1.158 -13.709 1.00 89.94 85 ALA A C 1
ATOM 640 O O . ALA A 1 85 ? 3.408 -0.683 -12.666 1.00 89.94 85 ALA A O 1
ATOM 641 N N . ARG A 1 86 ? 3.607 -2.120 -14.389 1.00 89.44 86 ARG A N 1
ATOM 642 C CA . ARG A 1 86 ? 4.923 -2.681 -14.014 1.00 89.44 86 ARG A CA 1
ATOM 643 C C . ARG A 1 86 ? 6.105 -1.785 -14.414 1.00 89.44 86 ARG A C 1
ATOM 645 O O . ARG A 1 86 ? 7.253 -2.105 -14.118 1.00 89.44 86 ARG A O 1
ATOM 652 N N . ARG A 1 87 ? 5.835 -0.712 -15.163 1.00 88.31 87 ARG A N 1
ATOM 653 C CA . ARG A 1 87 ? 6.801 0.299 -15.610 1.00 88.31 87 ARG A CA 1
ATOM 654 C C . ARG A 1 87 ? 6.051 1.556 -16.044 1.00 88.31 87 ARG A C 1
ATOM 656 O O . ARG A 1 87 ? 5.012 1.439 -16.688 1.00 88.31 87 ARG A O 1
ATOM 663 N N . GLY A 1 88 ? 6.593 2.726 -15.725 1.00 85.12 88 GLY A N 1
ATOM 664 C CA . GLY A 1 88 ? 5.992 4.022 -16.035 1.00 85.12 88 GLY A CA 1
ATOM 665 C C . GLY A 1 88 ? 5.896 4.921 -14.807 1.00 85.12 88 GLY A C 1
ATOM 666 O O . GLY A 1 88 ? 6.132 4.482 -13.681 1.00 85.12 88 GLY A O 1
ATOM 667 N N . ALA A 1 89 ? 5.574 6.187 -15.050 1.00 86.56 89 ALA A N 1
ATOM 668 C CA . ALA A 1 89 ? 5.522 7.234 -14.042 1.00 86.56 89 ALA A CA 1
ATOM 669 C C . ALA A 1 89 ? 4.421 8.250 -14.407 1.00 86.56 89 ALA A C 1
ATOM 671 O O . ALA A 1 89 ? 4.238 8.564 -15.585 1.00 86.56 89 ALA A O 1
ATOM 672 N N . GLU A 1 90 ? 3.694 8.759 -13.417 1.00 82.50 90 GLU A N 1
ATOM 673 C CA . GLU A 1 90 ? 2.638 9.760 -13.584 1.00 82.50 90 GLU A CA 1
ATOM 674 C C . GLU A 1 90 ? 3.230 11.126 -13.871 1.00 82.50 90 GLU A C 1
ATOM 676 O O . GLU A 1 90 ? 4.124 11.584 -13.163 1.00 82.50 90 GLU A O 1
ATOM 681 N N . GLY A 1 91 ? 2.709 11.800 -14.896 1.00 77.38 91 GLY A N 1
ATOM 682 C CA . GLY A 1 91 ? 3.020 13.204 -15.162 1.00 77.38 91 GLY A CA 1
ATOM 683 C C . GLY A 1 91 ? 4.503 13.523 -15.395 1.00 77.38 91 GLY A C 1
ATOM 684 O O . GLY A 1 91 ? 4.868 14.699 -15.415 1.00 77.38 91 GLY A O 1
ATOM 685 N N . PHE A 1 92 ? 5.366 12.513 -15.547 1.00 71.75 92 PHE A N 1
ATOM 686 C CA . PHE A 1 92 ? 6.811 12.700 -15.526 1.00 71.75 92 PHE A CA 1
ATOM 687 C C . PHE A 1 92 ? 7.287 13.498 -16.738 1.00 71.75 92 PHE A C 1
ATOM 689 O O . PHE A 1 92 ? 7.050 13.115 -17.880 1.00 71.75 92 PHE A O 1
ATOM 696 N N . GLY A 1 93 ? 7.969 14.614 -16.478 1.00 65.88 93 GLY A N 1
ATOM 697 C CA . GLY A 1 93 ? 8.437 15.532 -17.520 1.00 65.88 93 GLY A CA 1
ATOM 698 C C . GLY A 1 93 ? 7.412 16.582 -17.966 1.00 65.88 93 GLY A C 1
ATOM 699 O O . GLY A 1 93 ? 7.784 17.501 -18.692 1.00 65.88 93 GLY A O 1
ATOM 700 N N . ASN A 1 94 ? 6.168 16.547 -17.471 1.00 61.94 94 ASN A N 1
ATOM 701 C CA . ASN A 1 94 ? 5.120 17.502 -17.871 1.00 61.94 94 ASN A CA 1
ATOM 702 C C . ASN A 1 94 ? 5.300 18.915 -17.271 1.00 61.94 94 ASN A C 1
ATOM 704 O O . ASN A 1 94 ? 4.559 19.829 -17.620 1.00 61.94 94 ASN A O 1
ATOM 708 N N . ALA A 1 95 ? 6.294 19.113 -16.397 1.00 51.19 95 ALA A N 1
ATOM 709 C CA . ALA A 1 95 ? 6.654 20.409 -15.811 1.00 51.19 95 ALA A CA 1
ATOM 710 C C . ALA A 1 95 ? 7.894 21.067 -16.458 1.00 51.19 95 ALA A C 1
ATOM 712 O O . ALA A 1 95 ? 8.389 22.067 -15.944 1.00 51.19 95 ALA A O 1
ATOM 713 N N . ALA A 1 96 ? 8.419 20.533 -17.569 1.00 53.47 96 ALA A N 1
ATOM 714 C CA . ALA A 1 96 ? 9.617 21.086 -18.213 1.00 53.47 96 ALA A CA 1
ATOM 715 C C . ALA A 1 96 ? 9.338 22.271 -19.161 1.00 53.47 96 ALA A C 1
ATOM 717 O O . ALA A 1 96 ? 10.273 22.963 -19.560 1.00 53.47 96 ALA A O 1
ATOM 718 N N . THR A 1 97 ? 8.078 22.543 -19.522 1.00 46.12 97 THR A N 1
ATOM 719 C CA . THR A 1 97 ? 7.743 23.586 -20.505 1.00 46.12 97 THR A CA 1
ATOM 720 C C . THR A 1 97 ? 6.446 24.317 -20.165 1.00 46.12 97 THR A C 1
ATOM 722 O O . THR A 1 97 ? 5.448 24.124 -20.840 1.00 46.12 97 THR A O 1
ATOM 725 N N . HIS A 1 98 ? 6.444 25.169 -19.140 1.00 36.06 98 HIS A N 1
ATOM 726 C CA . HIS A 1 98 ? 5.630 26.393 -19.144 1.00 36.06 98 HIS A CA 1
ATOM 727 C C . HIS A 1 98 ? 6.166 27.363 -18.075 1.00 36.06 98 HIS A C 1
ATOM 729 O O . HIS A 1 98 ? 5.963 27.120 -16.883 1.00 36.06 98 HIS A O 1
ATOM 735 N N . PRO A 1 99 ? 6.859 28.459 -18.449 1.00 44.59 99 PRO A N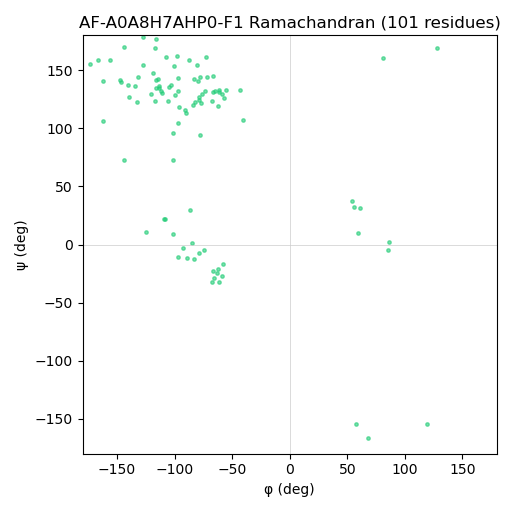 1
ATOM 736 C CA . PRO A 1 99 ? 7.095 29.546 -17.511 1.00 44.59 99 PRO A CA 1
ATOM 737 C C . PRO A 1 99 ? 5.731 30.097 -17.090 1.00 44.59 99 PRO A C 1
ATOM 739 O O . PRO A 1 99 ? 4.856 30.321 -17.924 1.00 44.59 99 PRO A O 1
ATOM 742 N N . HIS A 1 100 ? 5.547 30.256 -15.784 1.00 37.91 100 HIS A N 1
ATOM 743 C CA . HIS A 1 100 ? 4.331 30.739 -15.144 1.00 37.91 100 HIS A CA 1
ATOM 744 C C . HIS A 1 100 ? 3.659 31.901 -15.904 1.00 37.91 100 HIS A C 1
ATOM 746 O O . HIS A 1 100 ? 4.103 33.043 -15.799 1.00 37.91 100 HIS A O 1
ATOM 752 N N . SER A 1 101 ? 2.532 31.652 -16.576 1.00 33.34 101 SER A N 1
ATOM 753 C CA . SER A 1 101 ? 1.510 32.686 -16.753 1.00 33.34 101 SER A CA 1
ATOM 754 C C . SER A 1 101 ? 0.466 32.471 -15.668 1.00 33.34 101 SER A C 1
ATOM 756 O O . SER A 1 101 ? -0.310 31.518 -15.712 1.00 33.34 101 SER A O 1
ATOM 758 N N . LYS A 1 102 ? 0.510 33.330 -14.650 1.00 32.12 102 LYS A N 1
ATOM 759 C CA . LYS A 1 102 ? -0.539 33.419 -13.638 1.00 32.12 102 LYS A CA 1
ATOM 760 C C . LYS A 1 102 ? -1.866 33.747 -14.330 1.00 32.12 102 LYS A C 1
ATOM 762 O O . LYS A 1 102 ? -1.924 34.715 -15.090 1.00 32.12 102 LYS A O 1
ATOM 767 N N . HIS A 1 103 ? -2.901 32.979 -14.020 1.00 35.06 103 HIS A N 1
ATOM 768 C CA . HIS A 1 103 ? -4.271 33.471 -13.966 1.00 35.06 103 HIS A CA 1
ATOM 769 C C . HIS A 1 103 ? -4.716 33.397 -12.512 1.00 35.06 103 HIS A C 1
ATOM 771 O O . HIS A 1 103 ? -4.356 32.393 -11.855 1.00 35.06 103 HIS A O 1
#